Protein AF-A0AAD0TB05-F1 (afdb_monomer)

Secondary structure (DSSP, 8-state):
-HHHHHHHHHHHHHHHHHHHHHHHTEETTEE-HHHHHHHHHHHHHHHHHTT--HHHHHHHHHHHS-TTS-----SS--------

Structure (mmCIF, N/CA/C/O backbone):
data_AF-A0AAD0TB05-F1
#
_entry.id   AF-A0AAD0TB05-F1
#
loop_
_atom_site.group_PDB
_atom_site.id
_atom_site.type_symbol
_atom_site.label_atom_id
_atom_site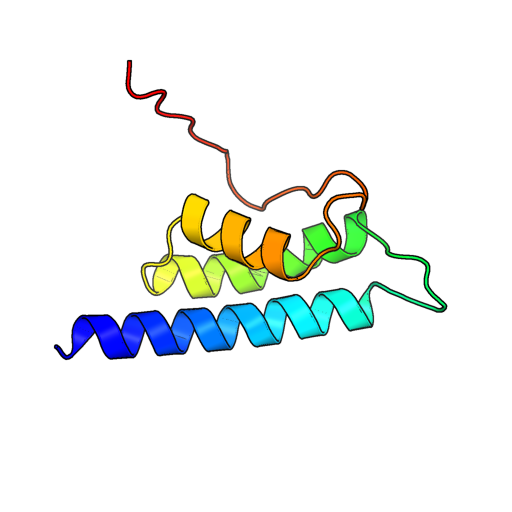.label_alt_id
_atom_site.label_comp_i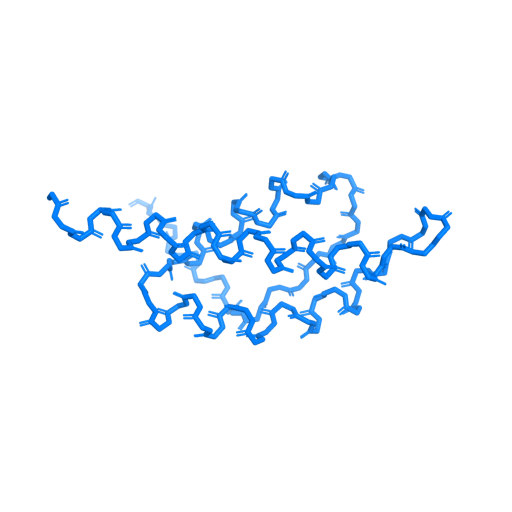d
_atom_site.label_asym_id
_atom_site.label_entity_id
_atom_site.label_seq_id
_atom_site.pdbx_PDB_ins_code
_atom_site.Cartn_x
_atom_site.Cartn_y
_atom_site.Cartn_z
_atom_site.occupancy
_atom_site.B_iso_or_equiv
_atom_site.auth_seq_id
_atom_site.auth_comp_id
_atom_site.auth_asym_id
_atom_site.auth_atom_id
_atom_site.pdbx_PDB_model_num
ATOM 1 N N . MET A 1 1 ? -18.929 -9.271 17.146 1.00 52.03 1 MET A N 1
ATOM 2 C CA . MET A 1 1 ? -19.511 -10.180 16.134 1.00 52.03 1 MET A CA 1
ATOM 3 C C . MET A 1 1 ? -19.844 -9.512 14.806 1.00 52.03 1 MET A C 1
ATOM 5 O O . MET A 1 1 ? -19.434 -10.075 13.810 1.00 52.03 1 MET A O 1
ATOM 9 N N . GLN A 1 2 ? -20.516 -8.350 14.721 1.00 59.53 2 GLN A N 1
ATOM 10 C CA . GLN A 1 2 ? -20.660 -7.666 13.413 1.00 59.53 2 GLN A CA 1
ATOM 11 C C . GLN A 1 2 ? -19.450 -6.792 13.040 1.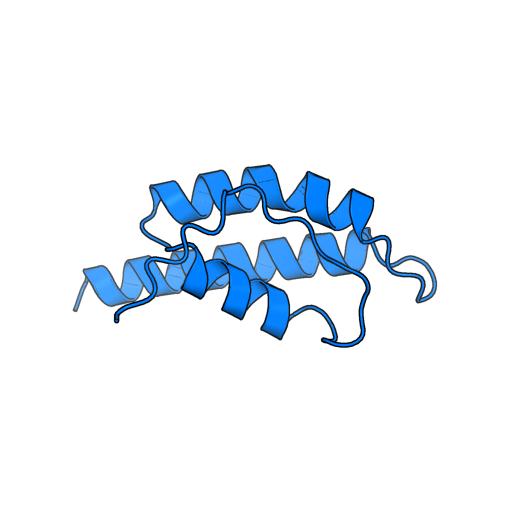00 59.53 2 GLN A C 1
ATOM 13 O O . GLN A 1 2 ? -18.984 -6.866 11.910 1.00 59.53 2 GLN A O 1
ATOM 18 N N . LYS A 1 3 ? -18.895 -6.012 13.982 1.00 57.19 3 LYS A N 1
ATOM 19 C CA . LYS A 1 3 ? -17.757 -5.106 13.714 1.00 57.19 3 LYS A CA 1
ATOM 20 C C . LYS A 1 3 ? -16.509 -5.825 13.182 1.00 57.19 3 LYS A C 1
ATOM 22 O O . LYS A 1 3 ? -15.846 -5.304 12.294 1.00 57.19 3 LYS A O 1
ATOM 27 N N . ASP A 1 4 ? -16.247 -7.031 13.679 1.00 61.38 4 ASP A N 1
ATOM 28 C CA . ASP A 1 4 ? -15.079 -7.837 13.301 1.00 61.38 4 ASP A CA 1
ATOM 29 C C . ASP A 1 4 ? -15.149 -8.308 11.835 1.00 61.38 4 ASP A C 1
ATOM 31 O O . ASP A 1 4 ? -14.137 -8.318 11.140 1.00 61.38 4 ASP A O 1
ATOM 35 N N . ASN A 1 5 ? -16.353 -8.607 11.328 1.00 70.06 5 ASN A N 1
ATOM 36 C CA . ASN A 1 5 ? -16.565 -8.993 9.927 1.00 70.06 5 ASN A CA 1
ATOM 37 C C . ASN A 1 5 ? -16.412 -7.813 8.957 1.00 70.06 5 ASN A C 1
ATOM 39 O O . ASN A 1 5 ? -15.887 -7.986 7.857 1.00 70.06 5 ASN A O 1
ATOM 43 N N . PHE A 1 6 ? -16.850 -6.614 9.353 1.00 76.25 6 PHE A N 1
ATOM 44 C CA . PHE A 1 6 ? -16.684 -5.416 8.525 1.00 76.25 6 PHE A CA 1
ATOM 45 C C . PHE A 1 6 ? -15.210 -5.038 8.396 1.00 76.25 6 PHE A C 1
ATOM 47 O O . PHE A 1 6 ? -14.724 -4.874 7.282 1.00 76.25 6 PHE A O 1
ATOM 54 N N . LYS A 1 7 ? -14.467 -5.011 9.511 1.00 79.06 7 LYS A N 1
ATOM 55 C CA . LYS A 1 7 ? -13.027 -4.722 9.491 1.00 79.06 7 LYS A CA 1
ATOM 56 C C . LYS A 1 7 ? -12.244 -5.717 8.628 1.00 79.06 7 LYS A C 1
ATOM 58 O O . LYS A 1 7 ? -11.387 -5.310 7.853 1.00 79.06 7 LYS A O 1
ATOM 63 N N . GLN A 1 8 ? -12.574 -7.008 8.711 1.00 81.38 8 GLN A N 1
ATOM 64 C CA . GLN A 1 8 ? -11.947 -8.036 7.872 1.00 81.38 8 GLN A CA 1
ATOM 65 C C . GLN A 1 8 ? -12.243 -7.868 6.380 1.00 81.38 8 GLN A C 1
ATOM 67 O O . GLN A 1 8 ? -11.388 -8.151 5.548 1.00 81.38 8 GLN A O 1
ATOM 72 N N . THR A 1 9 ? -13.429 -7.373 6.029 1.00 85.25 9 THR A N 1
ATOM 73 C CA . THR A 1 9 ? -13.758 -7.070 4.630 1.00 85.25 9 THR A CA 1
ATOM 74 C C . THR A 1 9 ? -12.847 -5.966 4.093 1.00 85.25 9 THR A C 1
ATOM 76 O O . THR A 1 9 ? -12.198 -6.170 3.073 1.00 85.25 9 THR A O 1
ATOM 79 N N . PHE A 1 10 ? -12.697 -4.861 4.829 1.00 82.75 10 PHE A N 1
ATOM 80 C CA . PHE A 1 10 ? -11.830 -3.750 4.419 1.00 82.75 10 PHE A CA 1
ATOM 81 C C . PHE A 1 10 ? -10.345 -4.120 4.397 1.00 82.75 10 PHE A C 1
ATOM 83 O O . PHE A 1 10 ? -9.615 -3.675 3.519 1.00 82.75 10 PHE A O 1
ATOM 90 N N . LEU A 1 11 ? -9.900 -4.973 5.323 1.00 86.31 11 LEU A N 1
ATOM 91 C CA . LEU A 1 11 ? -8.556 -5.556 5.292 1.00 86.31 11 LEU A 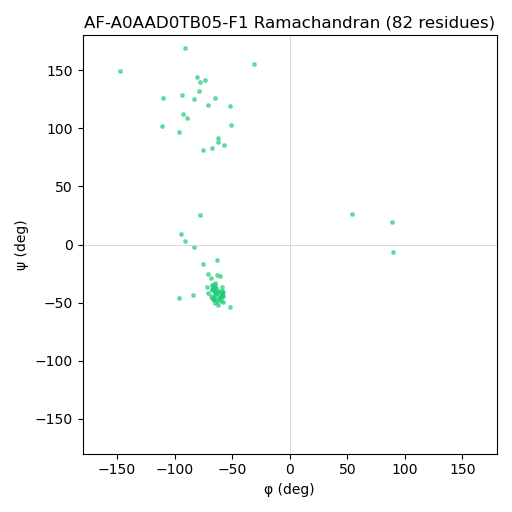CA 1
ATOM 92 C C . LEU A 1 11 ? -8.312 -6.349 4.005 1.00 86.31 11 LEU A C 1
ATOM 94 O O . LEU A 1 11 ? -7.268 -6.201 3.376 1.00 86.31 11 LEU A O 1
ATOM 98 N N . ASN A 1 12 ? -9.273 -7.180 3.601 1.00 88.94 12 ASN A N 1
ATOM 99 C CA . ASN A 1 12 ? -9.160 -7.964 2.375 1.00 88.94 12 ASN A CA 1
ATOM 100 C C . ASN A 1 12 ? -9.197 -7.078 1.124 1.00 88.94 12 ASN A C 1
ATOM 102 O O . ASN A 1 12 ? -8.441 -7.324 0.188 1.00 88.94 12 ASN A O 1
ATOM 106 N N . GLU A 1 13 ? -10.040 -6.044 1.109 1.00 90.50 13 GLU A N 1
ATOM 107 C CA . GLU A 1 13 ? -10.090 -5.057 0.023 1.00 90.50 13 GLU A CA 1
ATOM 108 C C . GLU A 1 13 ? -8.761 -4.307 -0.099 1.00 90.50 13 GLU A C 1
ATOM 110 O O . GLU A 1 13 ? -8.135 -4.355 -1.156 1.00 90.50 13 GLU A O 1
ATOM 115 N N . ALA A 1 14 ? -8.260 -3.738 1.002 1.00 91.12 14 ALA A N 1
ATOM 116 C CA . ALA A 1 14 ? -6.966 -3.063 1.036 1.00 91.12 14 ALA A CA 1
ATOM 117 C C . ALA A 1 14 ? -5.828 -3.997 0.601 1.00 91.12 14 ALA A C 1
ATOM 119 O O . ALA A 1 14 ? -4.962 -3.594 -0.167 1.00 91.12 14 ALA A O 1
ATOM 120 N N . ARG A 1 15 ? -5.845 -5.268 1.022 1.00 92.94 15 ARG A N 1
ATOM 121 C CA . ARG A 1 15 ? -4.853 -6.269 0.602 1.00 92.94 15 ARG A CA 1
ATOM 122 C C . ARG A 1 15 ? -4.884 -6.495 -0.906 1.00 92.94 15 ARG A C 1
ATOM 124 O O . ARG A 1 15 ? -3.828 -6.514 -1.532 1.00 92.94 15 ARG A O 1
ATOM 131 N N . ASN A 1 16 ? -6.069 -6.652 -1.488 1.00 94.06 16 ASN A N 1
ATOM 132 C CA . ASN A 1 16 ? -6.211 -6.851 -2.928 1.00 94.06 16 ASN A CA 1
ATOM 133 C C . ASN A 1 16 ? -5.745 -5.619 -3.713 1.00 94.06 16 ASN A C 1
ATOM 135 O O . ASN A 1 16 ? -5.074 -5.763 -4.733 1.00 94.06 16 ASN A O 1
ATOM 139 N N . GLU A 1 17 ? -6.062 -4.416 -3.233 1.00 94.62 17 GLU A N 1
ATOM 140 C CA . GLU A 1 17 ? -5.612 -3.168 -3.852 1.00 94.62 17 GLU A CA 1
ATOM 141 C C . GLU A 1 17 ? -4.092 -3.005 -3.761 1.00 94.62 17 GLU A C 1
ATOM 143 O O . GLU A 1 17 ? -3.452 -2.732 -4.776 1.00 94.62 17 GLU A O 1
ATOM 148 N N . VAL A 1 18 ? -3.497 -3.251 -2.585 1.00 93.88 18 VAL A N 1
ATOM 149 C CA . VAL A 1 18 ? -2.040 -3.196 -2.391 1.00 93.88 18 VAL A CA 1
ATOM 150 C C . VAL A 1 18 ? -1.329 -4.231 -3.272 1.00 93.88 18 VAL A C 1
ATOM 152 O O . VAL A 1 18 ? -0.306 -3.935 -3.888 1.00 93.88 18 VAL A O 1
ATOM 155 N N . GLN A 1 19 ? -1.885 -5.435 -3.406 1.00 94.25 19 GLN A N 1
ATOM 156 C CA . GLN A 1 19 ? -1.353 -6.444 -4.320 1.00 94.25 19 GLN A CA 1
ATOM 157 C C . GLN A 1 19 ? -1.468 -6.004 -5.785 1.00 94.25 19 GLN A C 1
ATOM 159 O O . GLN A 1 19 ? -0.540 -6.211 -6.565 1.00 94.25 19 GLN A O 1
ATOM 164 N N . GLY A 1 20 ? -2.585 -5.376 -6.157 1.00 93.88 20 GLY A N 1
ATOM 165 C CA . GLY A 1 20 ? -2.793 -4.825 -7.491 1.00 93.88 20 GLY A CA 1
ATOM 166 C C . GLY A 1 20 ? -1.745 -3.774 -7.849 1.00 93.88 20 GLY A C 1
ATOM 167 O O . GLY A 1 20 ? -1.122 -3.878 -8.904 1.00 93.88 20 GLY A O 1
ATOM 168 N N . ILE A 1 21 ? -1.492 -2.813 -6.954 1.00 94.31 21 ILE A N 1
ATOM 169 C CA . ILE A 1 21 ? -0.458 -1.799 -7.190 1.00 94.31 21 ILE A CA 1
ATOM 170 C C . ILE A 1 21 ? 0.937 -2.424 -7.209 1.00 94.31 21 ILE A C 1
ATOM 172 O O . ILE A 1 21 ? 1.722 -2.046 -8.062 1.00 94.31 21 ILE A O 1
ATOM 176 N N . TYR A 1 22 ? 1.235 -3.419 -6.361 1.00 92.31 22 TYR A N 1
ATOM 177 C CA . TYR A 1 22 ? 2.539 -4.090 -6.363 1.00 92.31 22 TYR A CA 1
ATOM 178 C C . TYR A 1 22 ? 2.838 -4.728 -7.723 1.00 92.31 22 TYR A C 1
ATOM 180 O O . TYR A 1 22 ? 3.937 -4.579 -8.253 1.00 92.31 22 TYR A O 1
ATOM 188 N N . LEU A 1 23 ? 1.846 -5.401 -8.313 1.00 92.12 23 LEU A N 1
ATOM 189 C CA . LEU A 1 23 ? 1.962 -5.986 -9.648 1.00 92.12 23 LEU A CA 1
ATOM 190 C C . LEU A 1 23 ? 2.064 -4.915 -10.741 1.00 92.12 23 LEU A C 1
ATOM 192 O O . LEU A 1 23 ? 2.820 -5.091 -11.689 1.00 92.12 23 LEU A O 1
ATOM 196 N N . GLU A 1 24 ? 1.330 -3.808 -10.619 1.00 93.38 24 GLU A N 1
ATOM 197 C CA . GLU A 1 24 ? 1.385 -2.698 -11.579 1.00 93.38 24 GLU A CA 1
ATOM 198 C C . GLU A 1 24 ? 2.743 -1.981 -11.559 1.00 93.38 24 GLU A C 1
ATOM 200 O O . GLU A 1 24 ? 3.251 -1.566 -12.599 1.00 93.38 24 GLU A O 1
ATOM 205 N N . THR A 1 25 ? 3.339 -1.836 -10.377 1.00 91.75 25 THR A N 1
ATOM 206 C CA . THR A 1 25 ? 4.617 -1.147 -10.182 1.00 91.75 25 THR A CA 1
ATOM 207 C C . THR A 1 25 ? 5.819 -2.079 -10.270 1.00 91.75 25 THR A C 1
ATOM 209 O O . THR A 1 25 ? 6.941 -1.620 -10.073 1.00 91.75 25 THR A O 1
ATOM 212 N N . THR A 1 26 ? 5.605 -3.364 -10.560 1.00 91.19 26 THR A N 1
ATOM 213 C CA . THR A 1 26 ? 6.667 -4.342 -10.813 1.00 91.19 26 THR A CA 1
ATOM 214 C C . THR A 1 26 ? 6.635 -4.745 -12.279 1.00 91.19 26 THR A C 1
ATOM 216 O O . THR A 1 26 ? 5.812 -5.559 -12.695 1.00 91.19 26 THR A O 1
ATOM 219 N N . ILE A 1 27 ? 7.544 -4.187 -13.075 1.00 87.12 27 ILE A N 1
ATOM 220 C CA . ILE A 1 27 ? 7.631 -4.458 -14.515 1.00 87.12 27 ILE A CA 1
ATOM 221 C C . ILE A 1 27 ? 8.893 -5.277 -14.760 1.00 87.12 27 ILE A C 1
ATOM 223 O O . ILE A 1 27 ? 9.969 -4.890 -14.326 1.00 87.12 27 ILE A O 1
ATOM 227 N N . ASP A 1 28 ? 8.758 -6.434 -15.413 1.00 87.19 28 ASP A N 1
ATOM 228 C CA . ASP A 1 28 ? 9.875 -7.347 -15.712 1.00 87.19 28 ASP A CA 1
ATOM 229 C C . ASP A 1 28 ? 10.718 -7.763 -14.484 1.00 87.19 28 ASP A C 1
ATOM 231 O O . ASP A 1 28 ? 11.881 -8.141 -14.603 1.00 87.19 28 ASP A O 1
ATOM 235 N N . GLY A 1 29 ? 10.110 -7.748 -13.292 1.00 83.56 29 GLY A N 1
ATOM 236 C CA . GLY A 1 29 ? 10.771 -8.062 -12.021 1.00 83.56 29 GLY A CA 1
ATOM 237 C C . GLY A 1 29 ? 11.410 -6.859 -11.321 1.00 83.56 29 GLY A C 1
ATOM 238 O O . GLY A 1 29 ? 11.819 -6.996 -10.169 1.00 83.56 29 GLY A O 1
ATOM 239 N N . ASP A 1 30 ? 11.427 -5.688 -11.960 1.00 87.25 30 ASP A N 1
ATOM 240 C CA . ASP A 1 30 ? 11.896 -4.439 -11.367 1.00 87.25 30 ASP A CA 1
ATOM 241 C C . ASP A 1 30 ? 10.740 -3.716 -10.669 1.00 87.25 30 ASP A C 1
ATOM 243 O O . ASP A 1 30 ? 9.821 -3.182 -11.296 1.00 87.25 30 ASP A O 1
ATOM 247 N N . PHE A 1 31 ? 10.790 -3.715 -9.338 1.00 89.94 31 PHE A N 1
ATOM 248 C CA . PHE A 1 31 ? 9.827 -3.033 -8.481 1.00 89.94 31 PHE A CA 1
ATOM 249 C C . PHE A 1 31 ? 10.178 -1.547 -8.322 1.00 89.94 31 PHE A C 1
ATOM 251 O O . PHE A 1 31 ? 11.278 -1.202 -7.889 1.00 89.94 31 PHE A O 1
ATOM 258 N N . ASN A 1 32 ? 9.224 -0.669 -8.639 1.00 91.19 32 ASN A N 1
ATOM 259 C CA . ASN A 1 32 ? 9.327 0.776 -8.458 1.00 91.19 32 ASN A CA 1
ATOM 260 C C . ASN A 1 32 ? 8.673 1.210 -7.134 1.00 91.19 32 ASN A C 1
ATOM 262 O O . ASN A 1 32 ? 7.457 1.414 -7.067 1.00 91.19 32 ASN A O 1
ATOM 266 N N . ALA A 1 33 ? 9.494 1.362 -6.092 1.00 89.56 33 ALA A N 1
ATOM 267 C CA . ALA A 1 33 ? 9.042 1.742 -4.754 1.00 89.56 33 ALA A CA 1
ATOM 268 C C . ALA A 1 33 ? 8.440 3.151 -4.671 1.00 89.56 33 ALA A C 1
ATOM 270 O O . ALA A 1 33 ? 7.475 3.349 -3.930 1.00 89.56 33 ALA A O 1
ATOM 271 N N . ASP A 1 34 ? 8.947 4.113 -5.446 1.00 90.06 34 ASP A N 1
ATOM 272 C CA . ASP A 1 34 ? 8.428 5.486 -5.453 1.00 90.06 34 ASP A CA 1
ATOM 273 C C . ASP A 1 34 ? 6.992 5.511 -5.989 1.00 90.06 34 ASP A C 1
ATOM 275 O O . ASP A 1 34 ? 6.076 6.010 -5.333 1.00 90.06 34 ASP A O 1
ATOM 279 N N . LEU A 1 35 ? 6.768 4.878 -7.145 1.00 92.19 35 LEU A N 1
ATOM 280 C CA . LEU A 1 35 ? 5.441 4.794 -7.757 1.00 92.19 35 LEU A CA 1
ATOM 281 C C . LEU A 1 35 ? 4.463 3.986 -6.893 1.00 92.19 35 LEU A C 1
ATOM 283 O O . LEU A 1 35 ? 3.281 4.325 -6.804 1.00 92.19 35 LEU A O 1
ATOM 287 N N . PHE A 1 36 ? 4.944 2.922 -6.247 1.00 93.12 36 PHE A N 1
ATOM 288 C CA . PHE A 1 36 ? 4.148 2.154 -5.293 1.00 93.12 36 PHE A CA 1
ATOM 289 C C . PHE A 1 36 ? 3.721 3.022 -4.105 1.00 93.12 36 PHE A C 1
ATOM 291 O O . PHE A 1 36 ? 2.540 3.057 -3.760 1.00 93.12 36 PHE A O 1
ATOM 298 N N . SER A 1 37 ? 4.658 3.782 -3.535 1.00 91.62 37 SER A N 1
ATOM 299 C CA . SER A 1 37 ? 4.417 4.685 -2.405 1.00 91.62 37 SER A CA 1
ATOM 300 C C . SER A 1 37 ? 3.397 5.776 -2.749 1.00 91.62 37 SER A C 1
ATOM 302 O O . SER A 1 37 ? 2.465 6.019 -1.981 1.00 91.62 37 SER A O 1
ATOM 304 N N . GLU A 1 38 ? 3.490 6.381 -3.938 1.00 92.88 38 GLU A N 1
ATOM 305 C CA . GLU A 1 38 ? 2.495 7.349 -4.420 1.00 92.88 38 GLU A CA 1
ATOM 306 C C . GLU A 1 38 ? 1.083 6.738 -4.465 1.00 92.88 38 GLU A C 1
ATOM 308 O O . GLU A 1 38 ? 0.109 7.345 -4.000 1.00 92.88 38 GLU A O 1
ATOM 313 N N . LYS A 1 39 ? 0.977 5.502 -4.967 1.00 94.25 39 LYS A N 1
ATOM 314 C CA . LYS A 1 39 ? -0.288 4.770 -5.119 1.00 94.25 39 LYS A CA 1
ATOM 315 C C . LYS A 1 39 ? -0.862 4.222 -3.808 1.00 94.25 39 LYS A C 1
ATOM 317 O O . LYS A 1 39 ? -2.058 3.938 -3.769 1.00 94.25 39 LYS A O 1
ATOM 322 N N . LEU A 1 40 ? -0.085 4.132 -2.725 1.00 93.31 40 LEU A N 1
ATOM 323 C CA . LEU A 1 40 ? -0.600 3.744 -1.402 1.00 93.31 40 LEU A CA 1
ATOM 324 C C . LEU A 1 40 ? -1.528 4.800 -0.788 1.00 93.31 40 LEU A C 1
ATOM 326 O O . LEU A 1 40 ? -2.427 4.452 -0.023 1.00 93.31 40 LEU A O 1
ATOM 330 N N . THR A 1 41 ? -1.337 6.080 -1.116 1.00 91.94 41 THR A N 1
ATOM 331 C CA . THR A 1 41 ? -2.099 7.206 -0.542 1.00 91.94 41 THR A CA 1
ATOM 332 C C . THR A 1 41 ? -3.625 7.034 -0.614 1.00 91.94 41 THR A C 1
ATOM 334 O O . THR A 1 41 ? -4.284 7.140 0.429 1.00 91.94 41 THR A O 1
ATOM 337 N N . PRO A 1 42 ? -4.233 6.764 -1.788 1.00 92.56 42 PRO A N 1
ATOM 338 C CA . PRO A 1 42 ? -5.677 6.553 -1.874 1.00 92.56 42 PRO A CA 1
ATOM 339 C C . PRO A 1 42 ? -6.154 5.312 -1.101 1.00 92.56 42 PRO A C 1
ATOM 341 O O . PRO A 1 42 ? -7.200 5.385 -0.455 1.00 92.56 42 PRO A O 1
ATOM 344 N N . ILE A 1 43 ? -5.378 4.221 -1.096 1.00 93.06 43 ILE A N 1
ATOM 345 C CA . ILE A 1 43 ? -5.729 2.977 -0.390 1.00 93.06 43 ILE A CA 1
ATOM 346 C C . ILE A 1 43 ? -5.741 3.218 1.122 1.00 93.06 43 ILE A C 1
ATOM 348 O O . ILE A 1 43 ? -6.712 2.896 1.805 1.00 93.06 43 ILE A O 1
ATOM 352 N N . TRP A 1 44 ? -4.694 3.860 1.647 1.00 93.38 44 TRP A N 1
ATOM 353 C CA . TRP A 1 44 ? -4.626 4.251 3.053 1.00 93.38 44 TRP A CA 1
ATOM 354 C C . TRP A 1 44 ? -5.783 5.171 3.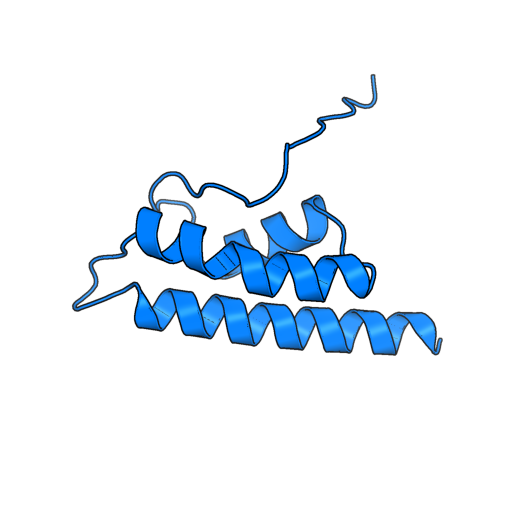446 1.00 93.38 44 TRP A C 1
ATOM 356 O O . TRP A 1 44 ? -6.404 4.988 4.494 1.00 93.38 44 TRP A O 1
ATOM 366 N N . THR A 1 45 ? -6.107 6.155 2.604 1.00 91.62 45 THR A N 1
ATOM 367 C CA . THR A 1 45 ? -7.209 7.086 2.878 1.00 91.62 45 THR A CA 1
ATOM 368 C C . THR A 1 45 ? -8.531 6.335 3.035 1.00 91.62 45 THR A C 1
ATOM 370 O O . THR A 1 45 ? -9.274 6.585 3.981 1.00 91.62 45 THR A O 1
ATOM 373 N N . ALA A 1 46 ? -8.814 5.371 2.157 1.00 91.12 46 ALA A N 1
ATOM 374 C CA . ALA A 1 46 ? -10.015 4.551 2.258 1.00 91.12 46 ALA A CA 1
ATOM 375 C C . ALA A 1 46 ? -9.978 3.623 3.484 1.00 91.12 46 ALA A C 1
ATOM 377 O O . ALA A 1 46 ? -10.949 3.553 4.239 1.00 91.12 46 ALA A O 1
ATOM 378 N N . ALA A 1 47 ? -8.860 2.938 3.721 1.00 89.69 47 ALA A N 1
ATOM 379 C CA . ALA A 1 47 ? -8.723 1.985 4.817 1.00 89.69 47 ALA A CA 1
ATOM 380 C C . ALA A 1 47 ? -8.812 2.657 6.202 1.00 89.69 47 ALA A C 1
ATOM 382 O O . ALA A 1 47 ? -9.526 2.172 7.084 1.00 89.69 47 ALA A O 1
ATOM 383 N N . SER A 1 48 ? -8.160 3.810 6.380 1.00 91.00 48 SER A N 1
ATOM 384 C CA . SER A 1 48 ? -8.164 4.570 7.638 1.00 91.00 48 SER A CA 1
ATOM 385 C C . SER A 1 48 ? -9.549 5.109 8.002 1.00 91.00 48 SER A C 1
ATOM 387 O O . SER A 1 48 ? -9.974 4.996 9.153 1.00 91.00 48 SER A O 1
ATOM 389 N N . LEU A 1 49 ? -10.316 5.601 7.020 1.00 90.00 49 LEU A N 1
ATOM 390 C CA . LEU A 1 49 ? -11.713 6.012 7.219 1.00 90.00 49 LEU A CA 1
ATOM 391 C C . LEU A 1 49 ? -12.608 4.855 7.686 1.00 90.00 49 LEU A C 1
ATOM 393 O O . LEU A 1 49 ? -13.598 5.082 8.383 1.00 90.00 49 LEU A O 1
ATOM 397 N N . ASN A 1 50 ? -12.242 3.622 7.337 1.00 86.06 50 ASN A N 1
ATOM 398 C CA . ASN A 1 50 ? -12.948 2.405 7.725 1.00 86.06 50 ASN A CA 1
ATOM 399 C C . ASN A 1 50 ? -12.374 1.738 8.991 1.00 86.06 50 ASN A C 1
ATOM 401 O O . ASN A 1 50 ? -12.810 0.650 9.375 1.00 86.06 50 ASN A O 1
ATOM 405 N N . GLY A 1 51 ? -11.457 2.414 9.691 1.00 86.31 51 GLY A N 1
ATOM 406 C CA . GLY A 1 51 ? -10.963 2.005 11.006 1.00 86.31 51 GLY A CA 1
ATOM 407 C C . GLY A 1 51 ? -9.763 1.063 10.980 1.00 86.31 51 GLY A C 1
ATOM 408 O O . GLY A 1 51 ? -9.528 0.376 11.978 1.00 86.31 51 GLY A O 1
ATOM 409 N N . LEU A 1 52 ? -9.030 1.013 9.866 1.00 88.31 52 LEU A N 1
ATOM 410 C CA . LEU A 1 52 ? -7.703 0.409 9.826 1.00 88.31 52 LEU A CA 1
ATOM 411 C C . LEU A 1 52 ? -6.674 1.379 10.414 1.00 88.31 52 LEU A C 1
ATOM 413 O O . LEU A 1 52 ? -6.670 2.558 10.058 1.00 88.31 52 LEU A O 1
ATOM 417 N N . ASP A 1 53 ? -5.822 0.900 11.316 1.00 90.62 53 ASP A N 1
ATOM 418 C CA . ASP A 1 53 ? -4.747 1.723 11.868 1.00 90.62 53 ASP A CA 1
ATOM 419 C C . ASP A 1 53 ? -3.439 1.622 11.063 1.00 90.62 53 ASP A C 1
ATOM 421 O O . ASP A 1 53 ? -3.289 0.803 10.153 1.00 90.62 53 ASP A O 1
ATOM 425 N N . GLU A 1 54 ? -2.498 2.513 11.382 1.00 91.00 54 GLU A N 1
ATOM 426 C CA . GLU A 1 54 ? -1.206 2.636 10.697 1.00 91.00 54 GLU A CA 1
ATOM 427 C C . GLU A 1 54 ? -0.400 1.329 10.770 1.00 91.00 54 GLU A C 1
ATOM 429 O O . GLU A 1 54 ? 0.200 0.917 9.782 1.00 91.00 54 GLU A O 1
ATOM 434 N N . PHE A 1 55 ? -0.418 0.642 11.918 1.00 89.81 55 PHE A N 1
ATOM 435 C CA . PHE A 1 55 ? 0.338 -0.592 12.129 1.00 89.81 55 PHE A CA 1
ATOM 436 C C . PHE A 1 55 ? -0.256 -1.761 11.340 1.00 89.81 55 PHE A C 1
ATOM 438 O O . PHE A 1 55 ? 0.477 -2.546 10.732 1.00 89.81 55 PHE A O 1
ATOM 445 N N . GLU A 1 56 ? -1.583 -1.867 11.322 1.00 89.69 56 GLU A N 1
ATOM 446 C CA . GLU A 1 56 ? -2.297 -2.855 10.519 1.00 89.69 56 GLU A CA 1
ATOM 447 C C . GLU A 1 56 ? -2.038 -2.653 9.025 1.00 89.69 56 GLU A C 1
ATOM 449 O O . GLU A 1 56 ? -1.814 -3.627 8.306 1.00 89.69 56 GLU A O 1
ATOM 454 N N . PHE A 1 57 ? -2.015 -1.401 8.561 1.00 91.38 57 P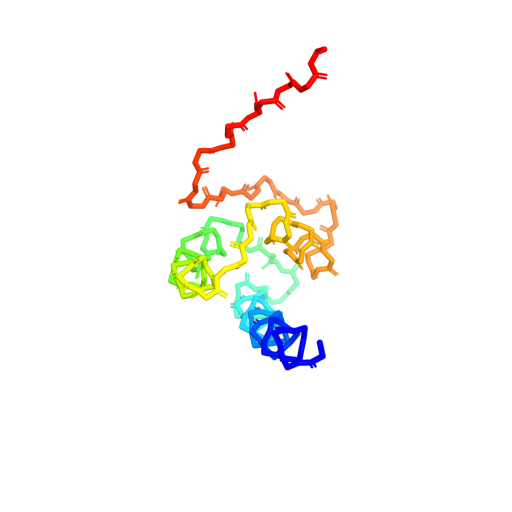HE A N 1
ATOM 455 C CA . PHE A 1 57 ? -1.732 -1.089 7.164 1.00 91.38 57 PHE A CA 1
ATOM 456 C C . PHE A 1 57 ? -0.277 -1.386 6.779 1.00 91.38 57 PHE A C 1
ATOM 458 O O . PHE A 1 57 ? -0.051 -2.011 5.746 1.00 91.38 57 PHE A O 1
ATOM 465 N N . 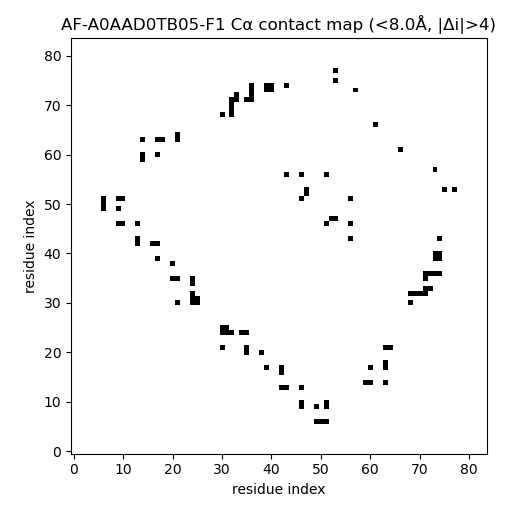ILE A 1 58 ? 0.703 -1.019 7.616 1.00 90.69 58 ILE A N 1
ATOM 466 C CA . ILE A 1 58 ? 2.120 -1.376 7.400 1.00 90.69 58 ILE A CA 1
ATOM 467 C C . ILE A 1 58 ? 2.280 -2.891 7.328 1.00 90.69 58 ILE A C 1
ATOM 469 O O . ILE A 1 58 ? 2.874 -3.399 6.384 1.00 90.69 58 ILE A O 1
ATOM 473 N N . SER A 1 59 ? 1.712 -3.619 8.295 1.00 89.00 59 SER A N 1
ATOM 474 C CA . SER A 1 59 ? 1.805 -5.083 8.338 1.00 89.00 59 SER A CA 1
ATOM 475 C C . SER A 1 59 ? 1.217 -5.715 7.074 1.00 89.00 59 SER A C 1
ATOM 477 O O . SER A 1 59 ? 1.794 -6.637 6.511 1.00 89.00 59 SER A O 1
ATOM 479 N N . LEU A 1 60 ? 0.089 -5.186 6.592 1.00 91.00 60 LEU A N 1
ATOM 480 C CA . LEU A 1 60 ? -0.541 -5.628 5.352 1.00 91.00 60 LEU A CA 1
ATOM 481 C C . LEU A 1 60 ? 0.336 -5.359 4.125 1.00 91.00 60 LEU A C 1
ATOM 483 O O . LEU A 1 60 ? 0.424 -6.219 3.252 1.00 91.00 60 LEU A O 1
ATOM 487 N N . VAL A 1 61 ? 0.966 -4.186 4.047 1.00 90.94 61 VAL A N 1
ATOM 488 C CA . VAL A 1 61 ? 1.867 -3.832 2.943 1.00 90.94 61 VAL A CA 1
ATOM 489 C C . VAL A 1 61 ? 3.110 -4.723 2.964 1.00 90.94 61 VAL A C 1
ATOM 491 O O . VAL A 1 61 ? 3.446 -5.304 1.934 1.00 90.94 61 VAL A O 1
ATOM 494 N N . GLU A 1 62 ? 3.730 -4.911 4.131 1.00 88.44 62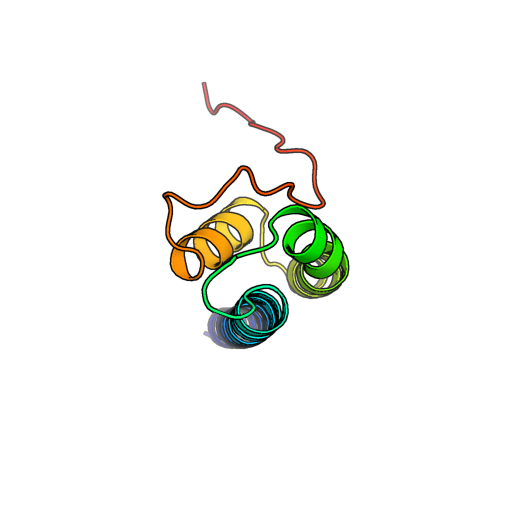 GLU A N 1
ATOM 495 C CA . GLU A 1 62 ? 4.894 -5.784 4.340 1.00 88.44 62 GLU A CA 1
ATOM 496 C C . GLU A 1 62 ? 4.632 -7.273 4.078 1.00 88.44 62 GLU A C 1
ATOM 498 O O . GLU A 1 62 ? 5.571 -8.011 3.786 1.00 88.44 62 GLU A O 1
ATOM 503 N N . ASP A 1 63 ? 3.388 -7.734 4.215 1.00 88.88 63 ASP A N 1
ATOM 504 C CA . ASP A 1 63 ? 2.996 -9.103 3.861 1.00 88.88 63 ASP A CA 1
ATOM 505 C C . ASP A 1 63 ? 2.984 -9.324 2.338 1.00 88.88 63 ASP A C 1
ATOM 507 O O . ASP A 1 63 ? 3.090 -10.460 1.871 1.00 88.88 63 ASP A O 1
ATOM 511 N N . ILE A 1 64 ? 2.797 -8.252 1.562 1.00 88.31 64 ILE A N 1
ATOM 512 C CA . ILE A 1 64 ? 2.641 -8.298 0.103 1.00 88.31 64 ILE A CA 1
ATOM 513 C C . ILE A 1 64 ? 3.972 -8.035 -0.590 1.00 88.31 64 ILE A C 1
ATOM 515 O O . ILE A 1 64 ? 4.328 -8.745 -1.532 1.00 88.31 64 ILE A O 1
ATOM 519 N N . ILE A 1 65 ? 4.699 -7.012 -0.142 1.00 85.38 65 ILE A N 1
ATOM 520 C CA . ILE A 1 65 ? 6.015 -6.697 -0.687 1.00 85.38 65 ILE A CA 1
ATOM 521 C C . ILE A 1 65 ? 7.044 -7.667 -0.108 1.00 85.38 65 ILE A C 1
ATOM 523 O O . ILE A 1 65 ? 7.030 -7.997 1.076 1.00 85.38 65 ILE A O 1
ATOM 527 N N . ASN A 1 66 ? 7.981 -8.119 -0.935 1.00 72.06 66 ASN A N 1
ATOM 528 C CA . ASN A 1 66 ? 9.124 -8.850 -0.408 1.00 72.06 66 ASN A CA 1
ATOM 529 C C . ASN A 1 66 ? 9.948 -7.888 0.467 1.00 72.06 66 ASN A C 1
ATOM 531 O O . ASN A 1 66 ? 10.307 -6.816 -0.006 1.00 72.06 66 ASN A O 1
ATOM 535 N N . LYS A 1 67 ? 10.228 -8.235 1.730 1.00 56.97 67 LYS A N 1
ATOM 536 C CA . LYS A 1 67 ? 10.808 -7.317 2.739 1.00 56.97 67 LYS A CA 1
ATOM 537 C C . LYS A 1 67 ? 12.210 -6.788 2.407 1.00 56.97 67 LYS A C 1
ATOM 539 O O . LYS A 1 67 ? 12.659 -5.836 3.033 1.00 56.97 67 LYS A O 1
ATOM 544 N N . ASP A 1 68 ? 12.874 -7.387 1.421 1.00 61.81 68 ASP A N 1
ATOM 545 C CA . ASP A 1 68 ? 14.148 -6.907 0.870 1.00 61.81 68 ASP A CA 1
ATOM 546 C C . ASP A 1 68 ? 13.965 -5.805 -0.194 1.00 61.81 68 ASP A C 1
ATOM 548 O O . ASP A 1 68 ? 14.942 -5.293 -0.746 1.00 61.81 68 ASP A O 1
ATOM 552 N N . ALA A 1 69 ? 12.719 -5.451 -0.517 1.00 59.81 69 ALA A N 1
ATOM 553 C CA . ALA A 1 69 ? 12.396 -4.374 -1.429 1.00 59.81 69 ALA A CA 1
ATOM 554 C C . ALA A 1 69 ? 12.660 -3.018 -0.764 1.00 59.81 69 ALA A C 1
ATOM 556 O O . ALA A 1 69 ? 12.433 -2.822 0.425 1.00 59.81 69 ALA A O 1
ATOM 557 N N . GLN A 1 70 ? 13.180 -2.114 -1.582 1.00 68.44 70 GLN A N 1
ATOM 558 C CA . GLN A 1 70 ? 13.468 -0.701 -1.349 1.00 68.44 70 GLN A CA 1
ATOM 559 C C . GLN A 1 70 ? 12.534 0.016 -0.349 1.00 68.44 70 GLN A C 1
ATOM 561 O O . GLN A 1 70 ? 11.378 -0.354 -0.166 1.00 68.44 70 GLN A O 1
ATOM 566 N N . GLU A 1 71 ? 13.044 1.091 0.259 1.00 81.00 71 GLU A N 1
ATOM 567 C CA . GLU A 1 71 ? 12.322 1.906 1.245 1.00 81.00 71 GLU A CA 1
ATOM 568 C C . GLU A 1 71 ? 10.944 2.354 0.718 1.00 81.00 71 GLU A C 1
ATOM 570 O O . GLU A 1 71 ? 10.849 3.040 -0.297 1.00 81.00 71 GLU A O 1
ATOM 575 N N . ILE A 1 72 ? 9.875 1.943 1.409 1.00 87.31 72 ILE A N 1
ATOM 576 C CA . ILE A 1 72 ? 8.497 2.347 1.104 1.00 87.31 72 ILE A CA 1
ATOM 577 C C . ILE A 1 72 ? 8.129 3.566 1.940 1.00 87.31 72 ILE A C 1
ATOM 579 O O . ILE A 1 72 ? 8.230 3.542 3.170 1.00 87.31 72 ILE A O 1
ATOM 583 N N . TYR A 1 73 ? 7.620 4.605 1.282 1.00 88.38 73 TYR A N 1
ATOM 584 C CA . TYR A 1 73 ? 7.112 5.796 1.950 1.00 88.38 73 TYR A CA 1
ATOM 585 C C . TYR A 1 73 ? 5.610 5.665 2.198 1.00 88.38 73 TYR A C 1
ATOM 587 O O . TYR A 1 73 ? 4.793 5.670 1.277 1.00 88.38 73 TYR A O 1
ATOM 595 N N . TYR A 1 74 ? 5.234 5.563 3.471 1.00 88.88 74 TYR A N 1
ATOM 596 C CA . TYR A 1 74 ? 3.834 5.505 3.874 1.00 88.88 74 TYR A CA 1
ATOM 597 C C . TYR A 1 74 ? 3.197 6.907 3.899 1.00 88.88 74 TYR A C 1
ATOM 599 O O . TYR A 1 74 ? 3.844 7.872 4.311 1.00 88.88 74 TYR A O 1
ATOM 607 N N . PRO A 1 75 ? 1.910 7.043 3.526 1.00 86.88 75 PRO A N 1
ATOM 608 C CA . PRO A 1 75 ? 1.205 8.328 3.427 1.00 86.88 75 PRO A CA 1
ATOM 609 C C . PRO A 1 75 ? 0.761 8.904 4.788 1.00 86.88 75 PRO A C 1
ATOM 611 O O . PRO A 1 75 ? -0.213 9.654 4.874 1.00 86.88 75 PRO A O 1
ATOM 614 N N . PHE A 1 76 ? 1.447 8.543 5.869 1.00 87.31 76 PHE A N 1
ATOM 615 C CA . PHE A 1 76 ? 1.162 8.982 7.229 1.00 87.31 76 PHE A CA 1
ATOM 616 C C . PHE A 1 76 ? 2.452 9.095 8.035 1.00 87.31 76 PHE A C 1
ATOM 618 O O . PHE A 1 76 ? 3.421 8.365 7.824 1.00 87.31 76 PHE A O 1
ATOM 625 N N . SER A 1 77 ? 2.458 10.024 8.987 1.00 77.12 77 SER A N 1
ATOM 626 C CA . SER A 1 77 ? 3.549 10.131 9.944 1.00 77.12 77 SER A CA 1
ATOM 627 C C . SER A 1 77 ? 3.475 8.944 10.889 1.00 77.12 77 SER A C 1
ATOM 629 O O . SER A 1 77 ? 2.493 8.825 11.615 1.00 77.12 77 SER A O 1
ATOM 631 N N . LEU A 1 78 ? 4.523 8.120 10.933 1.00 67.88 78 LEU A N 1
ATOM 632 C CA . LEU A 1 78 ? 4.685 7.109 11.974 1.00 67.88 78 LEU A CA 1
ATOM 633 C C . LEU A 1 78 ? 4.803 7.821 13.321 1.00 67.88 78 LEU A C 1
ATOM 635 O O . LEU A 1 78 ? 5.897 8.160 13.780 1.00 67.88 78 LEU A O 1
ATOM 639 N N . ASN A 1 79 ? 3.671 8.080 13.967 1.00 54.12 79 ASN A N 1
ATOM 640 C CA . ASN A 1 79 ? 3.666 8.510 15.347 1.00 54.12 79 ASN A CA 1
ATOM 641 C C . ASN A 1 79 ? 3.974 7.270 16.176 1.00 54.12 79 ASN A C 1
ATOM 643 O O . ASN A 1 79 ? 3.078 6.634 16.728 1.00 54.12 79 ASN A O 1
ATOM 647 N N . TYR A 1 80 ? 5.263 6.940 16.279 1.00 47.12 80 TYR A N 1
ATOM 648 C CA . TYR A 1 80 ? 5.774 6.086 17.338 1.00 47.12 80 TYR A CA 1
ATOM 649 C C . TYR A 1 80 ? 5.401 6.753 18.669 1.00 47.12 80 TYR A C 1
ATOM 651 O O . TYR A 1 80 ? 6.188 7.470 19.285 1.00 47.12 80 TYR A O 1
ATOM 659 N N . ARG A 1 81 ? 4.190 6.496 19.171 1.00 43.47 81 ARG A N 1
ATOM 660 C CA . ARG A 1 81 ? 3.999 6.408 20.610 1.00 43.47 81 ARG A CA 1
ATOM 661 C C . ARG A 1 81 ? 4.766 5.164 21.013 1.00 43.47 81 ARG A C 1
ATOM 663 O O . ARG A 1 81 ? 4.205 4.079 21.101 1.00 43.47 81 ARG A O 1
ATOM 670 N N . ALA A 1 82 ? 6.074 5.339 21.199 1.00 39.38 82 ALA A N 1
ATOM 671 C CA . ALA A 1 82 ? 6.854 4.454 22.028 1.00 39.38 82 ALA A CA 1
ATOM 672 C C . ALA A 1 82 ? 6.085 4.364 23.347 1.00 39.38 82 ALA A C 1
ATOM 674 O O . ALA A 1 82 ? 6.029 5.319 24.122 1.00 39.38 82 ALA A O 1
ATOM 675 N N . VAL A 1 83 ? 5.380 3.254 23.527 1.00 42.59 83 VAL A N 1
ATOM 676 C CA . VAL A 1 83 ? 4.929 2.809 24.835 1.00 42.59 83 VAL A CA 1
ATOM 677 C C . VAL A 1 83 ? 6.209 2.555 25.623 1.00 42.59 83 VAL A C 1
ATOM 679 O O . VAL A 1 83 ? 6.843 1.514 25.474 1.00 42.59 83 VAL A O 1
ATOM 682 N N . ALA A 1 84 ? 6.646 3.598 26.328 1.00 37.59 84 ALA A N 1
ATOM 683 C CA . ALA A 1 84 ? 7.630 3.535 27.395 1.00 37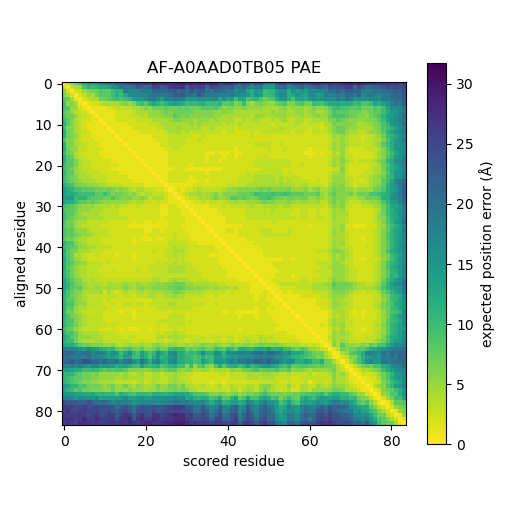.59 84 ALA A CA 1
ATOM 684 C C . ALA A 1 84 ? 6.962 3.022 28.674 1.00 37.59 84 ALA A C 1
ATOM 686 O O . ALA A 1 84 ? 5.767 3.346 28.882 1.00 37.59 84 ALA A O 1
#

Mean predicted aligned error: 6.6 Å

Nearest PDB structures (foldseek):
  7z8r-assembly1_C  TM=5.574E-01  e=5.283E+00  Homo sapiens
  2mab-assembly1_B  TM=6.134E-01  e=8.446E+00  Trichonephila antipodiana
  3ddh-assembly1_B  TM=3.728E-01  e=2.772E+00  Bacteroides thetaiotaomicron
  3ddh-assembly1_A  TM=3.798E-01  e=2.939E+00  Bacteroides thetaiotaomicron
  8cdk-assembly1_C  TM=5.536E-01  e=6.680E+00  Homo sapiens

Foldseek 3Di:
DVLVVQLVVLLVVLLVQLLVLQVVQQDPNDHDQVSSLVSVQVSCVVNVVSPDDPVSSVVSNPVRDPVPDDDHDHPDPPPPPPPD

Sequence (84 aa):
MQKDNFKQTFLNEARNEVQGIYLETTIDGDFNADLFSEKLTPIWTAASLNGLDEFEFISLVEDIINKDAQEIYYPFSLNYRAVA

Solvent-accessible surface area (backbone atoms only — not comparable to full-atom values): 5057 Å² total; per-residue (Å²): 121,67,69,62,56,54,47,49,50,50,51,52,51,49,45,53,50,53,48,50,44,51,55,71,33,33,55,97,82,50,69,41,40,69,64,37,26,64,62,41,38,65,50,49,54,57,37,44,78,66,70,48,49,73,66,60,50,50,53,52,49,55,72,68,45,64,82,87,55,67,83,70,56,67,86,62,82,84,76,78,73,71,85,122

Radius of gyration: 13.46 Å; Cα contacts (8 Å, |Δi|>4): 60; chains: 1; bounding box: 35×20×43 Å

pLDDT: mean 82.64, std 14.7, range [37.59, 94.62]